Protein AF-A0A377AW96-F1 (afdb_monomer_lite)

Organism: Escherichia coli (NCBI:txid562)

Foldseek 3Di:
DFFEDFACQCQVVLCCQQVVCVVVVHPGDHRDDGPYYDDAQDWDDDPPFIWGWHQDDDVGRRDIDTDGPPDDD

Structure (mmCIF, N/CA/C/O backbone):
data_AF-A0A377AW96-F1
#
_entry.id   AF-A0A377AW96-F1
#
loop_
_atom_site.group_PDB
_atom_site.id
_atom_site.type_symbol
_atom_site.label_atom_id
_atom_site.label_alt_id
_atom_site.label_comp_id
_atom_site.label_asym_id
_atom_site.label_entity_id
_atom_site.label_seq_id
_atom_site.pdbx_PDB_ins_code
_atom_site.Cartn_x
_atom_site.Cartn_y
_atom_site.Cartn_z
_atom_site.occupancy
_atom_site.B_iso_or_equiv
_atom_site.auth_seq_id
_atom_site.auth_comp_id
_atom_site.auth_asym_id
_atom_site.auth_atom_id
_atom_site.pdbx_PDB_model_num
ATOM 1 N N . MET A 1 1 ? -1.130 17.195 -0.351 1.00 83.31 1 MET A N 1
ATOM 2 C CA . MET A 1 1 ? -1.841 16.197 0.477 1.00 83.31 1 MET A CA 1
ATOM 3 C C . MET A 1 1 ? -0.977 14.953 0.498 1.00 83.31 1 MET A C 1
ATOM 5 O O . MET A 1 1 ? -0.479 14.643 -0.577 1.00 83.31 1 MET A O 1
ATOM 9 N N . PRO A 1 2 ? -0.734 14.319 1.657 1.00 91.38 2 PRO A N 1
ATOM 10 C CA . PRO A 1 2 ? 0.125 13.140 1.718 1.00 91.38 2 PRO A CA 1
ATOM 11 C C . PRO A 1 2 ? -0.528 11.947 1.008 1.00 91.38 2 PRO A C 1
ATOM 13 O O . PRO A 1 2 ? -1.741 11.756 1.104 1.00 91.38 2 PRO A O 1
ATOM 16 N N . VAL A 1 3 ? 0.278 11.154 0.313 1.00 95.12 3 VAL A N 1
ATOM 17 C CA . VAL A 1 3 ? -0.099 9.926 -0.387 1.00 95.12 3 VAL A CA 1
ATOM 18 C C . VAL A 1 3 ? 0.318 8.736 0.466 1.00 95.12 3 VAL A C 1
ATOM 20 O O . VAL A 1 3 ? 1.496 8.538 0.757 1.00 95.12 3 VAL A O 1
ATOM 23 N N . PHE A 1 4 ? -0.664 7.946 0.883 1.00 96.69 4 PHE A N 1
ATOM 24 C CA . PHE A 1 4 ? -0.447 6.744 1.676 1.00 96.69 4 PHE A CA 1
ATOM 25 C C . PHE A 1 4 ? -0.408 5.564 0.705 1.00 96.69 4 PHE A C 1
ATOM 27 O O . PHE A 1 4 ? -1.305 5.416 -0.125 1.00 96.69 4 PHE A O 1
ATOM 34 N N . GLY A 1 5 ? 0.662 4.781 0.768 1.00 96.88 5 GLY A N 1
ATOM 35 C CA . GLY A 1 5 ? 0.866 3.606 -0.065 1.00 96.88 5 GLY A CA 1
ATOM 36 C C . GLY A 1 5 ? 0.283 2.333 0.550 1.00 96.88 5 GLY A C 1
ATOM 37 O O . GLY A 1 5 ? -0.320 2.385 1.622 1.00 96.88 5 GLY A O 1
ATOM 38 N N . PRO A 1 6 ? 0.481 1.190 -0.121 1.00 97.81 6 PRO A N 1
ATOM 39 C CA . PRO A 1 6 ? 0.194 -0.132 0.431 1.00 97.81 6 PRO A CA 1
ATOM 40 C C . PRO A 1 6 ? 1.206 -0.489 1.541 1.00 97.81 6 PRO A C 1
ATOM 42 O O . PRO A 1 6 ? 1.873 0.387 2.106 1.00 97.81 6 PRO A O 1
ATOM 45 N N . GLU A 1 7 ? 1.336 -1.772 1.859 1.00 98.31 7 GLU A N 1
ATOM 46 C CA . GLU A 1 7 ? 2.483 -2.274 2.615 1.00 98.31 7 GLU A CA 1
ATOM 47 C C . GLU A 1 7 ? 3.746 -2.261 1.718 1.00 98.31 7 GLU A C 1
ATOM 49 O O . GLU A 1 7 ? 3.665 -2.253 0.482 1.00 98.31 7 GLU A O 1
ATOM 54 N N . LYS A 1 8 ? 4.928 -2.127 2.333 1.00 98.38 8 LYS A N 1
ATOM 55 C CA . LYS A 1 8 ? 6.199 -1.877 1.644 1.00 98.38 8 LYS A CA 1
ATOM 56 C C . LYS A 1 8 ? 6.610 -2.991 0.678 1.00 98.38 8 LYS A C 1
ATOM 58 O O . LYS A 1 8 ? 7.346 -2.727 -0.271 1.00 98.38 8 LYS A O 1
ATOM 63 N N . GLU A 1 9 ? 6.134 -4.212 0.859 1.00 98.31 9 GLU A N 1
ATOM 64 C CA . GLU A 1 9 ? 6.377 -5.332 -0.041 1.00 98.31 9 GLU A CA 1
ATOM 65 C C . GLU A 1 9 ? 5.871 -5.065 -1.469 1.00 98.31 9 GLU A C 1
ATOM 67 O O . GLU A 1 9 ? 6.368 -5.698 -2.392 1.00 98.31 9 GLU A O 1
ATOM 72 N N . ASP A 1 10 ? 4.988 -4.083 -1.701 1.00 98.19 10 ASP A N 1
ATOM 73 C CA . ASP A 1 10 ? 4.580 -3.651 -3.050 1.00 98.19 10 ASP A CA 1
ATOM 74 C C . ASP A 1 10 ? 5.478 -2.561 -3.670 1.00 98.19 10 ASP A C 1
ATOM 76 O O . ASP A 1 10 ? 5.234 -2.113 -4.794 1.00 98.19 10 ASP A O 1
ATOM 80 N N . GLU A 1 11 ? 6.560 -2.149 -3.000 1.00 98.44 11 GLU A N 1
ATOM 81 C CA . GLU A 1 11 ? 7.490 -1.129 -3.505 1.00 98.44 11 GLU A CA 1
ATOM 82 C C . GLU A 1 11 ? 8.020 -1.478 -4.900 1.00 98.44 11 GLU A C 1
ATOM 84 O O . GLU A 1 11 ? 8.045 -0.624 -5.786 1.00 98.44 11 GLU A O 1
ATOM 89 N N . PHE A 1 12 ? 8.374 -2.741 -5.144 1.00 97.88 12 PHE A N 1
ATOM 90 C CA . PHE A 1 12 ? 8.892 -3.162 -6.446 1.00 97.88 12 PHE A CA 1
ATOM 91 C C . PHE A 1 12 ? 7.861 -3.017 -7.575 1.00 97.88 12 PHE A C 1
ATOM 93 O O . PHE A 1 12 ? 8.242 -2.725 -8.711 1.00 97.88 12 PHE A O 1
ATOM 100 N N . TRP A 1 13 ? 6.565 -3.174 -7.280 1.00 97.38 13 TRP A N 1
ATOM 101 C CA . TRP A 1 13 ? 5.506 -2.931 -8.257 1.00 97.38 13 TRP A CA 1
ATOM 102 C C . TRP A 1 13 ? 5.390 -1.444 -8.579 1.00 97.38 13 TRP A C 1
ATOM 104 O O . TRP A 1 13 ? 5.336 -1.079 -9.753 1.00 97.38 13 TRP A O 1
ATOM 114 N N . LEU A 1 14 ? 5.440 -0.583 -7.559 1.00 97.88 14 LEU A N 1
ATOM 115 C CA . LEU A 1 14 ? 5.379 0.869 -7.743 1.00 97.88 14 LEU A CA 1
ATOM 116 C C . LEU A 1 14 ? 6.611 1.426 -8.470 1.00 97.88 14 LEU A C 1
ATOM 118 O O . LEU A 1 14 ? 6.490 2.345 -9.280 1.00 97.88 14 LEU A O 1
ATOM 122 N N . GLN A 1 15 ? 7.792 0.845 -8.250 1.00 98.31 15 GLN A N 1
ATOM 123 C CA . GLN A 1 15 ? 8.992 1.177 -9.024 1.00 98.31 15 GLN A CA 1
ATOM 124 C C . GLN A 1 15 ? 8.942 0.618 -10.459 1.00 98.31 15 GLN A C 1
ATOM 126 O O . GLN A 1 15 ? 9.578 1.157 -11.365 1.00 98.31 15 GLN A O 1
ATOM 131 N N . GLY A 1 16 ? 8.161 -0.442 -10.687 1.00 97.88 16 GLY A N 1
ATOM 132 C CA . GLY A 1 16 ? 7.981 -1.104 -11.980 1.00 97.88 16 GLY A CA 1
ATOM 133 C C . GLY A 1 16 ? 6.998 -0.423 -12.941 1.00 97.88 16 GLY A C 1
ATOM 134 O O . GLY A 1 16 ? 6.907 -0.847 -14.099 1.00 97.88 16 GLY A O 1
ATOM 135 N N . LEU A 1 17 ? 6.297 0.636 -12.516 1.00 97.88 17 LEU A N 1
ATOM 136 C CA . LEU A 1 17 ? 5.281 1.343 -13.313 1.00 97.88 17 LEU A CA 1
ATOM 137 C C . LEU A 1 17 ? 5.752 1.778 -14.721 1.00 97.88 17 LEU A C 1
ATOM 139 O O . LEU A 1 17 ? 4.991 1.582 -15.680 1.00 97.88 17 LEU A O 1
ATOM 143 N N . PRO A 1 18 ? 6.996 2.262 -14.935 1.00 98.12 18 PRO A N 1
ATOM 144 C CA . PRO A 1 18 ? 7.467 2.591 -16.283 1.00 98.12 18 PRO A CA 1
ATOM 145 C C . PRO A 1 18 ? 7.561 1.372 -17.207 1.00 98.12 18 PRO A C 1
ATOM 147 O O . PRO A 1 18 ? 7.302 1.459 -18.405 1.00 98.12 18 PRO A O 1
ATOM 150 N N . ALA A 1 19 ? 7.952 0.212 -16.673 1.00 97.75 19 ALA A N 1
ATOM 151 C CA . ALA A 1 19 ? 8.042 -1.012 -17.463 1.00 97.75 19 ALA A CA 1
ATOM 152 C C . ALA A 1 19 ? 6.648 -1.560 -17.792 1.00 97.75 19 ALA A C 1
ATOM 154 O O . ALA A 1 19 ? 6.398 -1.945 -18.935 1.00 97.75 19 ALA A O 1
ATOM 155 N N . GLN A 1 20 ? 5.738 -1.545 -16.815 1.00 97.56 20 GLN A N 1
ATOM 156 C CA . GLN A 1 20 ? 4.359 -1.996 -16.994 1.00 97.56 20 GLN A CA 1
ATOM 157 C C . GLN A 1 20 ? 3.592 -1.124 -17.993 1.00 97.56 20 GLN A C 1
ATOM 159 O O . GLN A 1 20 ? 2.963 -1.664 -18.899 1.00 97.56 20 GLN A O 1
ATOM 164 N N . SER A 1 21 ? 3.687 0.206 -17.889 1.00 97.94 21 SER A N 1
ATOM 165 C CA . SER A 1 21 ? 3.026 1.122 -18.832 1.00 97.94 21 SER A CA 1
ATOM 166 C C . SER A 1 21 ? 3.450 0.863 -20.279 1.00 97.94 21 SER A C 1
ATOM 168 O O . SER A 1 21 ? 2.592 0.694 -21.144 1.00 97.94 21 SER A O 1
ATOM 170 N N . ARG A 1 22 ? 4.756 0.691 -20.533 1.00 97.31 22 ARG A N 1
ATOM 171 C CA . ARG A 1 22 ? 5.265 0.294 -21.858 1.00 97.31 22 ARG A CA 1
ATOM 172 C C . ARG A 1 22 ? 4.724 -1.059 -22.320 1.00 97.31 22 ARG A C 1
ATOM 174 O O . ARG A 1 22 ? 4.330 -1.187 -23.474 1.00 97.31 22 ARG A O 1
ATOM 181 N N . MET A 1 23 ? 4.702 -2.060 -21.438 1.00 97.44 23 MET A N 1
ATOM 182 C CA . MET A 1 23 ? 4.223 -3.409 -21.765 1.00 97.44 23 MET A CA 1
ATOM 183 C C . MET A 1 23 ? 2.741 -3.422 -22.160 1.00 97.44 23 MET A C 1
ATOM 185 O O . MET A 1 23 ? 2.354 -4.164 -23.059 1.00 97.44 23 MET A O 1
ATOM 189 N N . PHE A 1 24 ? 1.924 -2.589 -21.514 1.00 97.44 24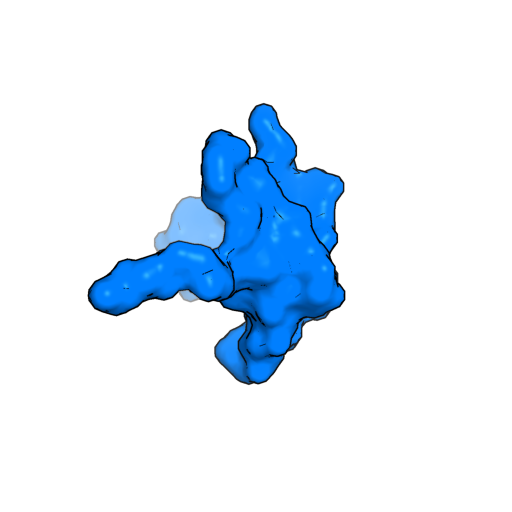 PHE A N 1
ATOM 190 C CA . PHE A 1 24 ? 0.491 -2.481 -21.786 1.00 97.44 24 PHE A CA 1
ATOM 191 C C . PHE A 1 24 ? 0.136 -1.452 -22.873 1.00 97.44 24 PHE A C 1
ATOM 193 O O . PHE A 1 24 ? -1.043 -1.280 -23.173 1.00 97.44 24 PHE A O 1
ATOM 200 N N . GLY A 1 25 ? 1.124 -0.780 -23.479 1.00 97.50 25 GLY A N 1
ATOM 201 C CA . GLY A 1 25 ? 0.889 0.246 -24.502 1.00 97.50 25 GLY A CA 1
ATOM 202 C C . GLY A 1 25 ? 0.202 1.507 -23.965 1.00 97.50 25 GLY A C 1
ATOM 203 O O . GLY A 1 25 ? -0.511 2.177 -24.710 1.00 97.50 25 GLY A O 1
ATOM 204 N N . LEU A 1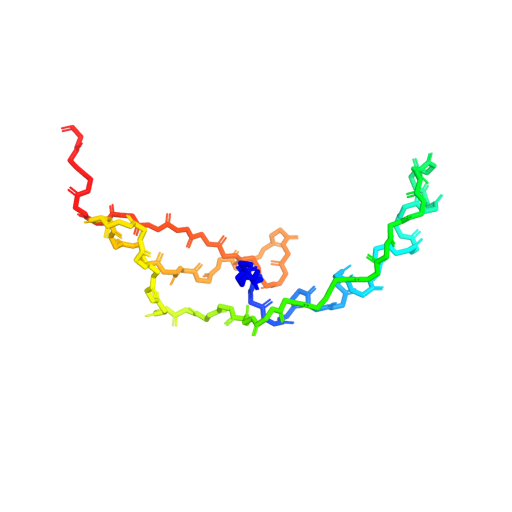 26 ? 0.386 1.805 -22.677 1.00 97.56 26 LEU A N 1
ATOM 205 C CA . LEU A 1 26 ? -0.127 3.002 -22.011 1.00 97.56 26 LEU A CA 1
ATOM 206 C C . LEU A 1 26 ? 0.900 4.142 -22.078 1.00 97.56 26 LEU A C 1
ATOM 208 O O . LEU A 1 26 ? 2.078 3.920 -22.365 1.00 97.56 26 LEU A O 1
ATOM 212 N N . GLU A 1 27 ? 0.457 5.364 -21.775 1.00 97.38 27 GLU A N 1
ATOM 213 C CA . GLU A 1 27 ? 1.370 6.488 -21.544 1.00 97.38 27 GLU A CA 1
ATOM 214 C C . GLU A 1 27 ? 2.367 6.163 -20.424 1.00 97.38 27 GLU A C 1
ATOM 216 O O . GLU A 1 27 ? 2.048 5.432 -19.482 1.00 97.38 27 GLU A O 1
ATOM 221 N N . GLU A 1 28 ? 3.584 6.702 -20.534 1.00 96.56 28 GLU A N 1
ATOM 222 C CA . GLU A 1 28 ? 4.647 6.422 -19.573 1.00 96.56 28 GLU A CA 1
ATOM 223 C C . GLU A 1 28 ? 4.236 6.853 -18.162 1.00 96.56 28 GLU A C 1
ATOM 225 O O . GLU A 1 28 ? 4.032 8.033 -17.874 1.00 96.56 28 GLU A O 1
ATOM 230 N N . CYS A 1 29 ? 4.149 5.871 -17.269 1.00 97.62 29 CYS A N 1
ATOM 231 C CA . CYS A 1 29 ? 3.829 6.090 -15.870 1.00 97.62 29 CYS A CA 1
ATOM 232 C C . CYS A 1 29 ? 5.123 6.155 -15.059 1.00 97.62 29 CYS A C 1
ATOM 234 O O . CYS A 1 29 ? 5.922 5.219 -15.090 1.00 97.62 29 CYS A O 1
ATOM 236 N N . GLN A 1 30 ? 5.335 7.261 -14.345 1.00 97.69 30 GLN A N 1
ATOM 237 C CA . GLN A 1 30 ? 6.505 7.429 -13.485 1.00 97.69 30 GLN A CA 1
ATOM 238 C C . GLN A 1 30 ? 6.431 6.501 -12.261 1.00 97.69 30 GLN A C 1
ATOM 240 O O . GLN A 1 30 ? 5.329 6.170 -11.817 1.00 97.69 30 GLN A O 1
ATOM 245 N N . PRO A 1 31 ? 7.579 6.102 -11.684 1.00 97.75 31 PRO A N 1
ATOM 246 C CA . PRO A 1 31 ? 7.604 5.403 -10.405 1.00 97.75 31 PRO A CA 1
ATOM 247 C C . PRO A 1 31 ? 6.889 6.200 -9.312 1.00 97.75 31 PRO A C 1
ATOM 249 O O . PRO A 1 31 ? 6.950 7.433 -9.294 1.00 97.75 31 PRO A O 1
ATOM 252 N N . LEU A 1 32 ? 6.263 5.497 -8.369 1.00 97.38 32 LEU A N 1
ATOM 253 C CA . LEU A 1 32 ? 5.612 6.113 -7.215 1.00 97.38 32 LEU A CA 1
ATOM 254 C C . LEU A 1 32 ? 6.321 5.706 -5.922 1.00 97.38 32 LEU A C 1
ATOM 256 O O . LEU A 1 32 ? 6.433 4.524 -5.610 1.00 97.38 32 LEU A O 1
ATOM 260 N N . THR A 1 33 ? 6.727 6.698 -5.134 1.00 97.94 33 THR A N 1
ATOM 261 C CA . THR A 1 33 ? 7.121 6.499 -3.736 1.00 97.94 33 THR A CA 1
ATOM 262 C C . THR A 1 33 ? 6.088 7.203 -2.859 1.00 97.94 33 THR A C 1
ATOM 264 O O . THR A 1 33 ? 5.967 8.426 -2.959 1.00 97.94 33 THR A O 1
ATOM 267 N N . PRO A 1 34 ? 5.310 6.473 -2.042 1.00 97.75 34 PRO A N 1
ATOM 268 C CA . PRO A 1 34 ? 4.335 7.088 -1.153 1.00 97.75 34 PRO A CA 1
ATOM 269 C C . PRO A 1 34 ? 5.034 7.860 -0.029 1.00 97.75 34 PRO A C 1
ATOM 271 O O . PRO A 1 34 ? 6.156 7.540 0.363 1.00 97.75 34 PRO A O 1
ATOM 274 N N . ASP A 1 35 ? 4.336 8.835 0.549 1.00 98.12 35 ASP A N 1
ATOM 275 C CA . ASP A 1 35 ? 4.821 9.569 1.722 1.00 98.12 35 ASP A CA 1
ATOM 276 C C . ASP A 1 35 ? 4.848 8.678 2.979 1.00 98.12 35 ASP A C 1
ATOM 278 O O . ASP A 1 35 ? 5.608 8.929 3.917 1.00 98.12 35 ASP A O 1
ATOM 282 N N . ARG A 1 36 ? 4.009 7.632 3.010 1.00 97.25 36 ARG A N 1
ATOM 283 C CA . ARG A 1 36 ? 3.913 6.655 4.102 1.00 97.25 36 ARG A CA 1
ATOM 284 C C . ARG A 1 36 ? 3.506 5.276 3.580 1.00 97.25 36 ARG A C 1
ATOM 286 O O . ARG A 1 36 ? 2.540 5.175 2.831 1.00 97.25 36 ARG A O 1
ATOM 293 N N . TRP A 1 37 ? 4.179 4.231 4.058 1.00 98.31 37 TRP A N 1
ATOM 294 C CA . TRP A 1 37 ? 3.745 2.835 3.926 1.00 98.31 37 TRP A CA 1
ATOM 295 C C . TRP A 1 37 ? 2.803 2.454 5.067 1.00 98.31 37 TRP A C 1
ATOM 297 O O . TRP A 1 37 ? 2.971 2.929 6.196 1.00 98.31 37 TRP A O 1
ATOM 307 N N . LEU A 1 38 ? 1.826 1.608 4.769 1.00 98.31 38 LEU A N 1
ATOM 308 C CA . LEU A 1 38 ? 0.852 1.113 5.731 1.00 98.31 38 LEU A CA 1
ATOM 309 C C . LEU A 1 38 ? 1.244 -0.267 6.244 1.00 98.31 38 LEU A C 1
ATOM 311 O O . LEU A 1 38 ? 1.724 -1.090 5.480 1.00 98.31 38 LEU A O 1
ATOM 315 N N . ASN A 1 39 ? 1.018 -0.521 7.528 1.00 98.38 39 ASN A N 1
ATOM 316 C CA . ASN A 1 39 ? 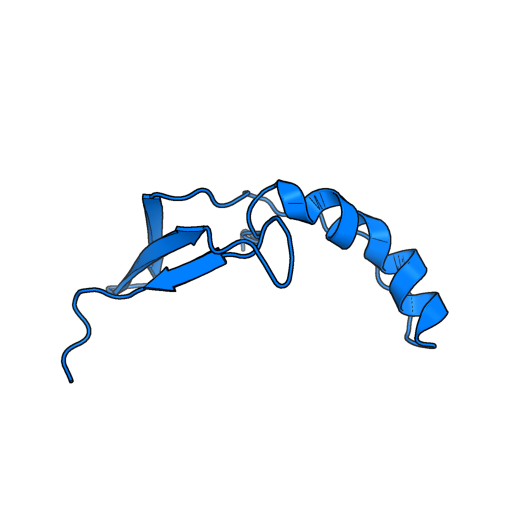1.281 -1.816 8.152 1.00 98.38 39 ASN A CA 1
ATOM 317 C C . ASN A 1 39 ? 0.004 -2.368 8.785 1.00 98.38 39 ASN A C 1
ATOM 319 O O . ASN A 1 39 ? -0.927 -1.620 9.095 1.00 98.38 39 ASN A O 1
ATOM 323 N N . GLU A 1 40 ? -0.027 -3.676 9.024 1.00 98.31 40 GLU A N 1
ATOM 324 C CA . GLU A 1 40 ? -1.095 -4.285 9.812 1.00 98.31 40 GLU A CA 1
ATOM 325 C C . GLU A 1 40 ? -1.227 -3.621 11.191 1.00 98.31 40 GLU A C 1
ATOM 327 O O . GLU A 1 40 ? -0.237 -3.369 11.880 1.00 98.31 40 GLU A O 1
ATOM 332 N N . GLY A 1 41 ? -2.469 -3.333 11.588 1.00 97.56 41 GLY A N 1
ATOM 333 C CA . GLY A 1 41 ? -2.781 -2.684 12.861 1.00 97.56 41 GLY A CA 1
ATOM 334 C C . GLY A 1 41 ? -2.657 -1.158 12.840 1.00 97.56 41 GLY A C 1
ATOM 335 O O . GLY A 1 41 ? -3.019 -0.514 13.827 1.00 97.56 41 GLY A O 1
ATOM 336 N N . ASP A 1 42 ? -2.211 -0.556 11.731 1.00 98.12 42 ASP A N 1
ATOM 337 C CA . ASP A 1 42 ? -2.329 0.888 11.542 1.00 98.12 42 ASP A CA 1
ATOM 338 C C . ASP A 1 42 ? -3.805 1.320 11.530 1.00 98.12 42 ASP A C 1
ATOM 340 O O . ASP A 1 42 ? -4.707 0.580 11.132 1.00 98.12 42 ASP A O 1
ATOM 344 N N . THR A 1 43 ? -4.055 2.574 11.910 1.00 97.25 43 THR A N 1
ATOM 345 C CA . THR A 1 43 ? -5.369 3.212 11.769 1.00 97.25 43 THR A CA 1
ATOM 346 C C . THR A 1 43 ? -5.278 4.473 10.921 1.00 97.25 43 THR A C 1
ATOM 348 O O . THR A 1 43 ? -4.334 5.258 11.068 1.00 97.25 43 THR A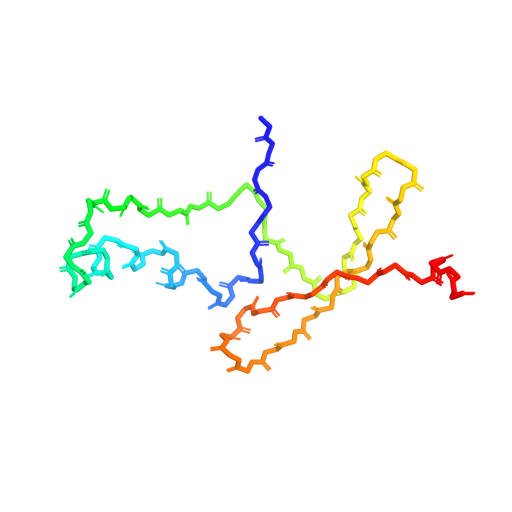 O 1
ATOM 351 N N . ILE A 1 44 ? -6.284 4.710 10.079 1.00 95.94 44 ILE A N 1
ATOM 352 C CA . ILE A 1 44 ? -6.435 5.933 9.285 1.00 95.94 44 ILE A CA 1
ATOM 353 C C . ILE A 1 44 ? -7.712 6.654 9.699 1.00 95.94 44 ILE A C 1
ATOM 355 O O . ILE A 1 44 ? -8.792 6.071 9.686 1.00 95.94 44 ILE A O 1
ATOM 359 N N . SER A 1 45 ? -7.598 7.942 10.017 1.00 94.94 45 SER A N 1
ATOM 360 C CA . SER A 1 45 ? -8.752 8.792 10.314 1.00 94.94 45 SER A CA 1
ATOM 361 C C . SER A 1 45 ? -9.130 9.639 9.103 1.00 94.94 45 SER A C 1
ATOM 363 O O . SER A 1 45 ? -8.311 10.410 8.600 1.00 94.94 45 SER A O 1
ATOM 365 N N . ILE A 1 46 ? -10.382 9.527 8.663 1.00 92.88 46 ILE A N 1
ATOM 366 C CA . ILE A 1 46 ? -10.966 10.318 7.576 1.00 92.88 46 ILE A CA 1
ATOM 367 C C . ILE A 1 46 ? -12.197 11.036 8.131 1.00 92.88 46 ILE A C 1
ATOM 369 O O . ILE A 1 46 ? -13.280 10.464 8.258 1.00 92.88 46 ILE A O 1
ATOM 373 N N . GLY A 1 47 ? -12.025 12.304 8.512 1.00 93.19 47 GLY A N 1
ATOM 374 C CA . GLY A 1 47 ? -13.054 13.041 9.246 1.00 93.19 47 GLY A CA 1
ATOM 375 C C . GLY A 1 47 ? -13.378 12.351 10.576 1.00 93.19 47 GLY A C 1
ATOM 376 O O . GLY A 1 47 ? -12.509 12.249 11.437 1.00 93.19 47 GLY A O 1
ATOM 377 N N . ASN A 1 48 ? -14.613 11.861 10.719 1.00 94.50 48 ASN A N 1
ATOM 378 C CA . ASN A 1 48 ? -15.093 11.160 11.919 1.00 94.50 48 ASN A CA 1
ATOM 379 C C . ASN A 1 48 ? -15.019 9.624 11.811 1.00 94.50 48 ASN A C 1
ATOM 381 O O . ASN A 1 48 ? -15.443 8.933 12.736 1.00 94.50 48 ASN A O 1
ATOM 385 N N . VAL A 1 49 ? -14.526 9.094 10.688 1.00 96.00 49 VAL A N 1
ATOM 386 C CA . VAL A 1 49 ? -14.371 7.653 10.454 1.00 96.00 49 VAL A CA 1
ATOM 387 C C . VAL A 1 49 ? -12.943 7.243 10.801 1.00 96.00 49 VAL A C 1
ATOM 389 O O . VAL A 1 49 ? -11.993 7.907 10.382 1.00 96.00 49 VAL A O 1
ATOM 392 N N . THR A 1 50 ? -12.787 6.146 11.540 1.00 97.12 50 THR A N 1
ATOM 393 C CA . THR A 1 50 ? -11.491 5.502 11.787 1.00 97.12 50 THR A CA 1
ATOM 394 C C . THR A 1 50 ? -11.490 4.143 11.105 1.00 97.12 50 THR A C 1
ATOM 396 O O . THR A 1 50 ? -12.309 3.294 11.430 1.00 97.12 50 THR A O 1
ATOM 399 N N . LEU A 1 51 ? -10.567 3.950 10.169 1.00 97.62 51 LEU A N 1
ATOM 400 C CA . LEU A 1 51 ? -10.388 2.715 9.418 1.00 97.62 51 LEU A CA 1
ATOM 401 C C . LEU A 1 51 ? -9.181 1.954 9.957 1.00 97.62 51 LEU A C 1
ATOM 403 O O . LEU A 1 51 ? -8.104 2.534 10.106 1.00 97.62 51 LEU A O 1
ATOM 407 N N . GLN A 1 52 ? -9.349 0.664 10.213 1.00 98.25 52 GLN A N 1
ATOM 408 C CA . GLN A 1 52 ? -8.264 -0.256 10.536 1.00 98.25 52 GLN A CA 1
ATOM 409 C C . GLN A 1 52 ? -7.612 -0.747 9.245 1.00 98.25 52 GLN A C 1
ATOM 411 O O . GLN A 1 52 ? -8.310 -1.076 8.283 1.00 98.25 52 GLN A O 1
ATOM 416 N N . VAL A 1 53 ? -6.285 -0.799 9.228 1.00 98.50 53 VAL A N 1
ATOM 417 C CA . VAL A 1 53 ? -5.507 -1.382 8.136 1.00 98.50 53 VAL A CA 1
ATOM 418 C C . VAL A 1 53 ? -5.250 -2.850 8.445 1.00 98.50 53 VAL A C 1
ATOM 420 O O . VAL A 1 53 ? -4.663 -3.182 9.477 1.00 98.50 53 VAL A O 1
ATOM 423 N N . LEU A 1 54 ? -5.657 -3.719 7.525 1.00 98.38 54 LEU A N 1
ATOM 424 C CA . LEU A 1 54 ? -5.367 -5.150 7.574 1.00 98.38 54 LEU A CA 1
ATOM 425 C C . LEU A 1 54 ? -4.444 -5.509 6.408 1.00 98.38 54 LEU A C 1
ATOM 427 O O . LEU A 1 54 ? -4.734 -5.144 5.263 1.00 98.38 54 LEU A O 1
ATOM 431 N N . HIS A 1 55 ? -3.348 -6.220 6.686 1.00 98.44 55 HIS A N 1
ATOM 432 C CA . HIS A 1 55 ? -2.471 -6.748 5.640 1.00 98.44 55 HIS A CA 1
ATOM 433 C C . HIS A 1 55 ? -3.084 -8.042 5.108 1.00 98.44 55 HIS A C 1
ATOM 435 O O . HIS A 1 55 ? -3.449 -8.944 5.855 1.00 98.44 55 HIS A O 1
ATOM 441 N N . CYS A 1 56 ? -3.302 -8.107 3.800 1.00 98.12 56 CYS A N 1
ATOM 442 C CA . CYS A 1 56 ? -4.020 -9.199 3.147 1.00 98.12 56 CYS A CA 1
ATOM 443 C C . CYS A 1 56 ? -3.241 -9.667 1.911 1.00 98.12 56 CYS A C 1
ATOM 445 O O . CYS A 1 56 ? -3.728 -9.495 0.789 1.00 98.12 56 CYS A O 1
ATOM 447 N N . PRO A 1 57 ? -2.035 -10.238 2.096 1.00 97.31 57 PRO A N 1
ATOM 448 C CA . PRO A 1 57 ? -1.193 -10.661 0.986 1.00 97.31 57 PRO A CA 1
ATOM 449 C C . PRO A 1 57 ? -1.886 -11.738 0.142 1.00 97.31 57 PRO A C 1
ATOM 451 O O . PRO A 1 57 ? -2.625 -12.586 0.646 1.00 97.31 57 PRO A O 1
ATOM 454 N N . GLY A 1 58 ? -1.623 -11.728 -1.165 1.00 96.75 58 GLY A N 1
ATOM 455 C CA . GLY A 1 58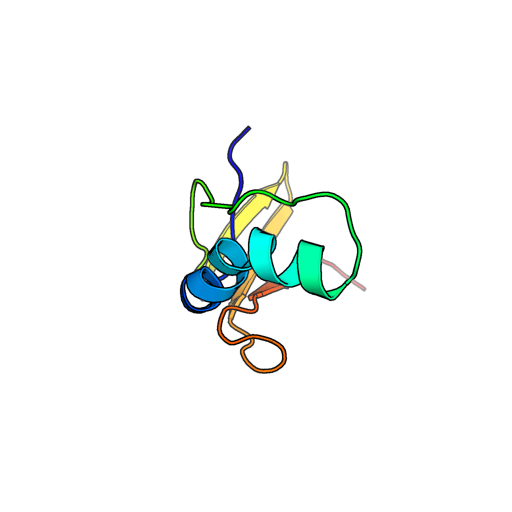 ? -2.145 -12.735 -2.090 1.00 96.75 58 GLY A CA 1
ATOM 456 C C . GLY A 1 58 ? -2.111 -12.255 -3.531 1.00 96.75 58 GLY A C 1
ATOM 457 O O . GLY A 1 58 ? -1.266 -12.695 -4.304 1.00 96.75 58 GLY A O 1
ATOM 458 N N . HIS A 1 59 ? -3.010 -11.333 -3.892 1.00 97.06 59 HIS A N 1
ATOM 459 C CA . HIS A 1 59 ? -2.996 -10.719 -5.224 1.00 97.06 59 HIS A CA 1
ATOM 460 C C . HIS A 1 59 ? -1.684 -9.962 -5.472 1.00 97.06 59 HIS A C 1
ATOM 462 O O . HIS A 1 59 ? -1.043 -10.155 -6.505 1.00 97.06 59 HIS A O 1
ATOM 468 N N . THR A 1 60 ? -1.265 -9.170 -4.485 1.00 97.88 60 THR A N 1
ATOM 469 C CA . THR A 1 60 ? 0.083 -8.608 -4.385 1.00 97.88 60 THR A CA 1
ATOM 470 C C . THR A 1 60 ? 0.640 -8.865 -2.976 1.00 97.88 60 THR A C 1
ATOM 472 O O . THR A 1 60 ? -0.148 -9.111 -2.053 1.00 97.88 60 THR A O 1
ATOM 475 N N . PRO A 1 61 ? 1.974 -8.889 -2.792 1.00 98.00 61 PRO A N 1
ATOM 476 C CA . PRO A 1 61 ? 2.588 -9.079 -1.476 1.00 98.00 61 PRO A CA 1
ATOM 477 C C . PRO A 1 61 ? 2.211 -7.992 -0.461 1.00 98.00 61 PRO A C 1
ATOM 479 O O . PRO A 1 61 ? 1.836 -8.310 0.660 1.00 98.00 61 PRO A O 1
ATOM 482 N N . GLY A 1 62 ? 2.216 -6.721 -0.868 1.00 98.19 62 GLY A N 1
ATOM 483 C CA . GLY A 1 62 ? 1.921 -5.583 0.006 1.00 98.19 62 GLY A CA 1
ATOM 484 C C . GLY A 1 62 ? 0.435 -5.214 0.105 1.00 98.19 62 GLY A C 1
ATOM 485 O O . GLY A 1 62 ? 0.105 -4.130 0.586 1.00 98.19 62 GLY A O 1
ATOM 486 N N . HIS A 1 63 ? -0.483 -6.062 -0.371 1.00 98.38 63 HIS A N 1
ATOM 487 C CA . HIS A 1 63 ? -1.903 -5.717 -0.462 1.00 98.38 63 HIS A CA 1
ATOM 488 C C . HIS A 1 63 ? -2.524 -5.446 0.918 1.00 98.38 63 HIS A C 1
ATOM 490 O O . HIS A 1 63 ? -2.446 -6.278 1.821 1.00 98.38 63 HIS A O 1
ATOM 496 N N . VAL A 1 64 ? -3.238 -4.328 1.065 1.00 98.50 64 VAL A N 1
ATOM 497 C CA . VAL A 1 64 ? -3.954 -3.962 2.300 1.00 98.50 64 VAL A CA 1
ATOM 498 C C . VAL A 1 64 ? -5.438 -3.725 2.044 1.00 98.50 64 VAL A C 1
ATOM 500 O O . VAL A 1 64 ? -5.850 -3.408 0.927 1.00 98.50 64 VAL A O 1
ATOM 503 N N . VAL A 1 65 ? -6.252 -3.862 3.087 1.00 98.06 65 VAL A N 1
ATOM 504 C CA . VAL A 1 65 ? -7.668 -3.468 3.081 1.00 98.06 65 VAL A CA 1
ATOM 505 C C . VAL A 1 65 ? -7.973 -2.538 4.253 1.00 98.06 65 VAL A C 1
ATOM 507 O O . VAL A 1 65 ? -7.261 -2.533 5.258 1.00 98.06 65 VAL A O 1
ATOM 510 N N . PHE A 1 66 ? -9.047 -1.758 4.120 1.00 97.69 66 PHE A N 1
ATOM 511 C CA . PHE A 1 66 ? -9.530 -0.844 5.151 1.00 97.69 66 PHE A CA 1
ATOM 512 C C . PHE A 1 66 ? -10.846 -1.352 5.729 1.00 97.69 66 PHE A C 1
ATOM 514 O O . PHE A 1 66 ? -11.793 -1.599 4.982 1.00 97.69 66 PHE A O 1
ATOM 521 N N . PHE A 1 67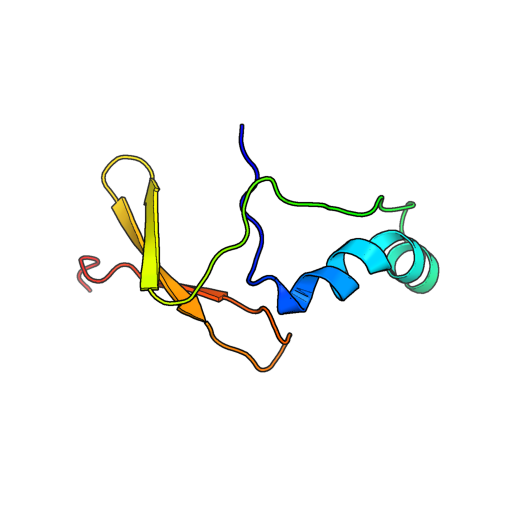 ? -10.908 -1.481 7.050 1.00 97.12 67 PHE A N 1
ATOM 522 C CA . PHE A 1 67 ? -12.080 -1.984 7.756 1.00 97.12 67 PHE A CA 1
ATOM 523 C C . PHE A 1 67 ? -12.622 -0.945 8.742 1.00 97.12 67 PHE A C 1
ATOM 525 O O . PHE A 1 67 ? -11.870 -0.405 9.551 1.00 97.12 67 PHE A O 1
ATOM 532 N N . ASP A 1 68 ? -13.925 -0.672 8.672 1.00 96.50 68 ASP A N 1
ATOM 533 C CA . ASP A 1 68 ? -14.657 0.129 9.658 1.00 96.50 68 ASP A CA 1
ATOM 534 C C . ASP A 1 68 ? -15.444 -0.820 10.568 1.00 96.50 68 ASP A C 1
ATOM 536 O O . ASP A 1 68 ? -16.428 -1.427 10.144 1.00 96.50 68 ASP A O 1
ATOM 540 N N . ASP A 1 69 ? -15.008 -0.959 11.818 1.00 93.38 69 ASP A N 1
ATOM 541 C CA . ASP A 1 69 ? -15.649 -1.825 12.811 1.00 93.38 69 ASP A CA 1
ATOM 542 C C . ASP A 1 69 ? -16.924 -1.218 13.414 1.00 93.38 69 ASP A C 1
ATOM 544 O O . ASP A 1 69 ? -17.682 -1.915 14.091 1.00 93.38 69 ASP A O 1
ATOM 548 N N . ARG A 1 70 ? -17.177 0.073 13.175 1.00 92.62 70 ARG A N 1
ATOM 549 C CA . ARG A 1 70 ? -18.353 0.802 13.670 1.00 92.62 70 ARG A CA 1
ATOM 550 C C . ARG A 1 70 ? -19.453 0.921 12.624 1.00 92.62 70 ARG A C 1
ATOM 552 O O . ARG A 1 70 ? -20.550 1.366 12.966 1.00 92.62 70 ARG A O 1
ATOM 559 N N . ALA A 1 71 ? -19.188 0.528 11.379 1.00 85.00 71 ALA A N 1
ATOM 560 C CA . ALA A 1 71 ? -20.201 0.459 10.340 1.00 85.00 71 ALA A CA 1
ATOM 561 C C . ALA A 1 71 ? -21.265 -0.591 10.712 1.00 85.00 71 ALA A C 1
ATOM 563 O O . ALA A 1 71 ? -21.015 -1.795 10.728 1.00 85.00 71 ALA A O 1
ATOM 564 N N . SER A 1 72 ? -22.470 -0.125 11.036 1.00 76.31 72 SER A N 1
ATOM 565 C CA . SER A 1 72 ? -23.634 -0.979 11.278 1.00 76.31 72 SER A CA 1
ATOM 566 C C . SER A 1 72 ? -24.292 -1.393 9.957 1.00 76.31 72 SER A C 1
ATOM 568 O O . SER A 1 72 ? -24.433 -0.555 9.065 1.00 76.31 72 SER A O 1
ATOM 570 N N . CYS A 1 73 ? -24.720 -2.656 9.862 1.00 56.78 73 CYS A N 1
ATOM 571 C CA . CYS A 1 73 ? -25.590 -3.171 8.795 1.00 56.78 73 CYS A CA 1
ATOM 572 C C . CYS A 1 73 ? -27.039 -2.700 8.989 1.00 56.78 73 CYS A C 1
ATOM 574 O O . CYS A 1 73 ? -27.488 -2.693 10.161 1.00 56.78 73 CYS A O 1
#

Sequence (73 aa):
MPVFGPEKEDEFWLQGLPAQSRMFGLEECQPLTPDRWLNEGDTISIGNVTLQVLHCPGHTPGHVVFFDDRASC

pLDDT: mean 96.02, std 5.82, range [56.78, 98.5]

Secondary structure (DSSP, 8-state):
-PPB-S-GGGHHHHHTHHHHHHHTTPPPPPP---SB---TT-EEEETTEEEEEEE--SSSTT-EEEE-TT---

Radius of gyration: 14.7 Å; chains: 1; bounding box: 35×29×38 Å

InterPro domains:
  IPR001279 Metallo-beta-lactamase [PF00753] (2-70)
  IPR036866 Ribonuclease Z/Hydroxyacylglutathione hydrolase-like [G3DSA:3.60.15.10] (1-73)
  IPR036866 Ribonuclease Z/Hydroxyacylglutathione hydrolase-like [SSF56281] (2-70)
  IPR051453 Metallo-Beta-Lactamase Glyoxalase II [PTHR46233] (6-70)